Protein AF-A0A4Q1KPU3-F1 (afdb_monomer_lite)

Organism: NCBI:txid2506424

Foldseek 3Di:
DDDDDDDDDDDDDPPDPPPPPDDQWQWDWADDPWKIKTFTWHPDDDQQDAPAWFWFDDDRDIDIDSHDDDHTGTAAKMWIATPVRHTAKIAGDHRRHTDDDIDGDDDD

Structure (mmCIF, N/CA/C/O backbone):
data_AF-A0A4Q1KPU3-F1
#
_entry.id   AF-A0A4Q1KPU3-F1
#
loop_
_atom_site.group_PDB
_atom_site.id
_atom_site.type_symbol
_atom_site.label_atom_id
_atom_site.label_alt_id
_atom_site.label_comp_id
_atom_site.label_asym_id
_atom_site.label_entity_id
_atom_site.label_seq_id
_atom_site.pdbx_PDB_ins_code
_atom_site.Cartn_x
_atom_site.Cartn_y
_atom_site.Cartn_z
_atom_site.occupancy
_atom_site.B_iso_or_equiv
_atom_site.auth_seq_id
_atom_site.auth_comp_id
_atom_site.auth_asym_id
_atom_site.auth_atom_id
_atom_site.pdbx_PDB_model_num
ATOM 1 N N . MET A 1 1 ? 44.819 45.722 32.623 1.00 45.12 1 MET A N 1
ATOM 2 C CA . MET A 1 1 ? 45.154 44.994 31.381 1.00 45.12 1 MET A CA 1
ATOM 3 C C . MET A 1 1 ? 43.937 44.146 31.033 1.00 45.12 1 MET A C 1
ATOM 5 O O . MET A 1 1 ? 43.708 43.121 31.654 1.00 45.12 1 MET A O 1
ATOM 9 N N . SER A 1 2 ? 43.049 44.711 30.214 1.00 37.34 2 SER A N 1
ATOM 10 C CA . SER A 1 2 ? 41.696 44.205 29.950 1.00 37.34 2 SER A CA 1
ATOM 11 C C . SER A 1 2 ? 41.744 43.233 28.774 1.00 37.34 2 SER A C 1
ATOM 13 O O . SER A 1 2 ? 42.144 43.632 27.682 1.00 37.34 2 SER A O 1
ATOM 15 N N . THR A 1 3 ? 41.394 41.967 28.992 1.00 47.69 3 THR A N 1
ATOM 16 C CA . THR A 1 3 ? 41.258 40.972 27.924 1.00 47.69 3 THR A CA 1
ATOM 17 C C . THR A 1 3 ? 39.836 41.030 27.373 1.00 47.69 3 THR A C 1
ATOM 19 O O . THR A 1 3 ? 38.850 40.932 28.106 1.00 47.69 3 THR A O 1
ATOM 22 N N . SER A 1 4 ? 39.728 41.269 26.066 1.00 46.75 4 SER A N 1
ATOM 23 C CA . SER A 1 4 ? 38.461 41.389 25.356 1.00 46.75 4 SER A CA 1
ATOM 24 C C . SER A 1 4 ? 37.697 40.065 25.389 1.00 46.75 4 SER A C 1
ATOM 26 O O . SER A 1 4 ? 38.218 38.994 25.083 1.00 46.75 4 SER A O 1
ATOM 28 N N . LYS A 1 5 ? 36.427 40.152 25.788 1.00 52.25 5 LYS A N 1
ATOM 29 C CA . LYS A 1 5 ? 35.477 39.045 25.750 1.00 52.25 5 LYS A CA 1
ATOM 30 C C . LYS A 1 5 ? 35.079 38.792 24.295 1.00 52.25 5 LYS A C 1
ATOM 32 O O . LYS A 1 5 ? 34.632 39.704 23.605 1.00 52.25 5 LYS A O 1
ATOM 37 N N . PHE A 1 6 ? 35.263 37.548 23.860 1.00 53.16 6 PHE A N 1
ATOM 38 C CA . PHE A 1 6 ? 34.777 36.997 22.597 1.00 53.16 6 PHE A CA 1
ATOM 39 C C . PHE A 1 6 ? 33.281 37.281 22.421 1.00 53.16 6 PHE A C 1
ATOM 41 O O . PHE A 1 6 ? 32.497 37.052 23.343 1.00 53.16 6 PHE A O 1
ATOM 48 N N . SER A 1 7 ? 32.887 37.753 21.237 1.00 41.38 7 SER A N 1
ATOM 49 C CA . SER A 1 7 ? 31.492 38.045 20.921 1.00 41.38 7 SER A CA 1
ATOM 50 C C . SER A 1 7 ? 31.166 37.749 19.453 1.00 41.38 7 SER A C 1
ATOM 52 O O . SER A 1 7 ? 31.646 38.428 18.553 1.00 41.38 7 SER A O 1
ATOM 54 N N . PHE A 1 8 ? 30.257 36.779 19.307 1.00 45.69 8 PHE A N 1
ATOM 55 C CA . PHE A 1 8 ? 29.095 36.751 18.413 1.00 45.69 8 PHE A CA 1
ATOM 56 C C . PHE A 1 8 ? 29.141 36.124 16.993 1.00 45.69 8 PHE A C 1
ATOM 58 O O . PHE A 1 8 ? 29.850 36.561 16.099 1.00 45.69 8 PHE A O 1
ATOM 65 N N . LEU A 1 9 ? 28.184 35.188 16.824 1.00 43.12 9 LEU A N 1
ATOM 66 C CA . LEU A 1 9 ? 27.374 34.839 15.640 1.00 43.12 9 LEU A CA 1
ATOM 67 C C . LEU A 1 9 ? 28.041 34.145 14.434 1.00 43.12 9 LEU A C 1
ATOM 69 O O . LEU A 1 9 ? 28.516 34.794 13.515 1.00 43.12 9 LEU A O 1
ATOM 73 N N . GLN A 1 10 ? 27.789 32.835 14.306 1.00 47.44 10 GLN A N 1
ATOM 74 C CA . GLN A 1 10 ? 26.803 32.404 13.308 1.00 47.44 10 GLN A CA 1
ATOM 75 C C . GLN A 1 10 ? 25.984 31.216 13.831 1.00 47.44 10 GLN A C 1
ATOM 77 O O . GLN A 1 10 ? 26.478 30.120 14.081 1.00 47.44 10 GLN A O 1
ATOM 82 N N . PHE A 1 11 ? 24.707 31.511 14.054 1.00 53.31 11 PHE A N 1
ATOM 83 C CA . PHE A 1 11 ? 23.623 30.582 14.320 1.00 53.31 11 PHE A CA 1
ATOM 84 C C . PHE A 1 11 ? 23.397 29.663 13.110 1.00 53.31 11 PHE A C 1
ATOM 86 O O . PHE A 1 11 ? 23.411 30.130 11.974 1.00 53.31 11 PHE A O 1
ATOM 93 N N . GLY A 1 12 ? 23.029 28.409 13.377 1.00 50.53 12 GLY A N 1
ATOM 94 C CA . GLY A 1 12 ? 22.057 27.706 12.540 1.00 50.53 12 GLY A CA 1
ATOM 95 C C . GLY A 1 12 ? 22.596 26.627 11.606 1.00 50.53 12 GLY A C 1
ATOM 96 O O . GLY A 1 12 ? 22.680 26.831 10.404 1.00 50.53 12 GLY A O 1
ATOM 97 N N . LEU A 1 13 ? 22.771 25.416 12.138 1.00 47.56 13 LEU A N 1
ATOM 98 C CA . LEU A 1 13 ? 22.236 24.230 11.460 1.00 47.56 13 LEU A CA 1
ATOM 99 C C . LEU A 1 13 ? 21.793 23.173 12.481 1.00 47.56 13 LEU A C 1
ATOM 101 O O . LEU A 1 13 ? 22.168 22.009 12.419 1.00 47.56 13 LEU A O 1
ATOM 105 N N . PHE A 1 14 ? 20.964 23.584 13.443 1.00 47.91 14 PHE A N 1
ATOM 106 C CA . PHE A 1 14 ? 20.115 22.646 14.177 1.00 47.91 14 PHE A CA 1
ATOM 107 C C . PHE A 1 14 ? 18.870 22.401 13.314 1.00 47.91 14 PHE A C 1
ATOM 109 O O . PHE A 1 14 ? 17.779 22.890 13.604 1.00 47.91 14 PHE A O 1
ATOM 116 N N . ILE A 1 15 ? 19.042 21.704 12.186 1.00 50.03 15 ILE A N 1
ATOM 117 C CA . ILE A 1 15 ? 17.890 21.146 11.476 1.00 50.03 15 ILE A CA 1
ATOM 118 C C . ILE A 1 15 ? 17.444 19.953 12.310 1.00 50.03 15 ILE A C 1
ATOM 120 O O . ILE A 1 15 ? 17.988 18.853 12.238 1.00 50.03 15 ILE A O 1
ATOM 124 N N . PHE A 1 16 ? 16.469 20.241 13.165 1.00 48.84 16 PHE A N 1
ATOM 125 C CA . PHE A 1 16 ? 15.522 19.289 13.708 1.00 48.84 16 PHE A CA 1
ATOM 126 C C . PHE A 1 16 ? 15.199 18.204 12.680 1.00 48.84 16 PHE A C 1
ATOM 128 O O . PHE A 1 16 ? 14.452 18.447 11.740 1.00 48.84 16 PHE A O 1
ATOM 135 N N . LEU A 1 17 ? 15.679 16.989 12.919 1.00 47.56 17 LEU A N 1
ATOM 136 C CA . LEU A 1 17 ? 14.944 15.783 12.548 1.00 47.56 17 LEU A CA 1
ATOM 137 C C . LEU A 1 17 ? 14.896 14.814 13.740 1.00 47.56 17 LEU A C 1
ATOM 139 O O . LEU A 1 17 ? 14.950 13.602 13.586 1.00 47.56 17 LEU A O 1
ATOM 143 N N . PHE A 1 18 ? 14.677 15.347 14.949 1.00 46.38 18 PHE A N 1
ATOM 144 C CA . PHE A 1 18 ? 13.995 14.611 16.025 1.00 46.38 18 PHE A CA 1
ATOM 145 C C . PHE A 1 18 ? 12.488 14.519 15.717 1.00 46.38 18 PHE A C 1
ATOM 147 O O . PHE A 1 18 ? 11.637 14.921 16.502 1.00 46.38 18 PHE A O 1
ATOM 154 N N . GLY A 1 19 ? 12.158 14.032 14.523 1.00 46.72 19 GLY A N 1
ATOM 155 C CA . GLY A 1 19 ? 10.799 13.927 14.008 1.00 46.72 19 GLY A CA 1
ATOM 156 C C . GLY A 1 19 ? 10.507 12.515 13.530 1.00 46.72 19 GLY A C 1
ATOM 157 O O . GLY A 1 19 ? 10.079 12.338 12.400 1.00 46.72 19 GLY A O 1
ATOM 158 N N . SER A 1 20 ? 10.797 11.489 14.331 1.00 47.53 20 SER A N 1
ATOM 159 C CA . SER A 1 20 ? 10.327 10.123 14.043 1.00 47.53 20 SER A CA 1
ATOM 160 C C . SER A 1 20 ? 10.123 9.284 15.306 1.00 47.53 20 SER A C 1
ATOM 162 O O . SER A 1 20 ? 10.294 8.073 15.292 1.00 47.53 20 SER A O 1
ATOM 164 N N . PHE A 1 21 ? 9.674 9.895 16.406 1.00 51.50 21 PHE A N 1
ATOM 165 C CA . PHE A 1 21 ? 8.984 9.144 17.464 1.00 51.50 21 PHE A CA 1
ATOM 166 C C . PHE A 1 21 ? 7.495 9.008 17.118 1.00 51.50 21 PHE A C 1
ATOM 168 O O . PHE A 1 21 ? 6.629 9.475 17.845 1.00 51.50 21 PHE A O 1
ATOM 175 N N . ALA A 1 22 ? 7.202 8.418 15.957 1.00 54.44 22 ALA A N 1
ATOM 176 C CA . ALA A 1 22 ? 5.877 7.913 15.598 1.00 54.44 22 ALA A CA 1
ATOM 177 C C . ALA A 1 22 ? 5.966 7.108 14.295 1.00 54.44 22 ALA A C 1
ATOM 179 O O . ALA A 1 22 ? 5.422 7.513 13.273 1.00 54.44 22 ALA A O 1
ATOM 180 N N . ILE A 1 23 ? 6.622 5.950 14.310 1.00 55.28 23 ILE A N 1
ATOM 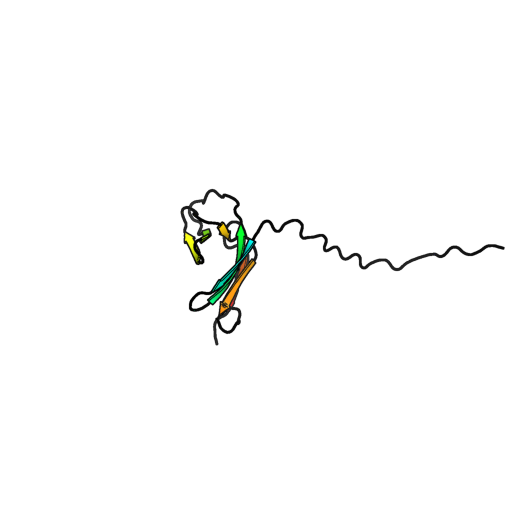181 C CA . ILE A 1 23 ? 6.273 4.929 13.318 1.00 55.28 23 ILE A CA 1
ATOM 182 C C . ILE A 1 23 ? 5.705 3.728 14.077 1.00 55.28 23 ILE A C 1
ATOM 184 O O . ILE A 1 23 ? 6.408 2.742 14.275 1.00 55.28 23 ILE A O 1
ATOM 188 N N . PRO A 1 24 ? 4.436 3.785 14.536 1.00 66.00 24 PRO A N 1
ATOM 189 C CA . PRO A 1 24 ? 3.739 2.571 14.959 1.00 66.00 24 PRO A CA 1
ATOM 190 C C . PRO A 1 24 ? 3.531 1.599 13.786 1.00 66.00 24 PRO A C 1
ATOM 192 O O . PRO A 1 24 ? 3.133 0.458 14.004 1.00 66.00 24 PRO A O 1
ATOM 195 N N . ASN A 1 25 ? 3.774 2.049 12.551 1.00 76.81 25 ASN A N 1
ATOM 196 C CA . ASN A 1 25 ? 3.457 1.294 11.357 1.00 76.81 25 ASN A CA 1
ATOM 197 C C . ASN A 1 25 ? 4.630 0.405 10.919 1.00 76.81 25 ASN A C 1
ATOM 199 O O . ASN A 1 25 ? 5.762 0.856 10.746 1.00 76.81 25 ASN A O 1
ATOM 203 N N . LEU A 1 26 ? 4.364 -0.880 10.716 1.00 88.38 26 LEU A N 1
ATOM 204 C CA . LEU A 1 26 ? 5.380 -1.865 10.356 1.00 88.38 26 LEU A CA 1
ATOM 205 C C . LEU A 1 26 ? 5.594 -1.856 8.841 1.00 88.38 26 LEU A C 1
ATOM 207 O O . LEU A 1 26 ? 4.666 -2.151 8.089 1.00 88.38 26 LEU A O 1
ATOM 211 N N . LYS A 1 27 ? 6.815 -1.547 8.382 1.00 94.88 27 LYS A N 1
ATOM 212 C CA . LYS A 1 27 ? 7.164 -1.666 6.959 1.00 94.88 27 LYS A CA 1
ATOM 213 C C . LYS A 1 27 ? 7.221 -3.142 6.561 1.00 94.88 27 LYS A C 1
ATOM 215 O O . LYS A 1 27 ? 7.901 -3.939 7.206 1.00 94.88 27 LYS A O 1
ATOM 220 N N . LYS A 1 28 ? 6.553 -3.497 5.468 1.00 96.44 28 LYS A N 1
ATOM 221 C CA . LYS A 1 28 ? 6.539 -4.832 4.871 1.00 96.44 28 LYS A CA 1
ATOM 222 C C . LYS A 1 28 ? 6.930 -4.760 3.401 1.00 96.44 28 LYS A C 1
ATOM 224 O O . LYS A 1 28 ? 6.742 -3.743 2.730 1.00 96.44 28 LYS A O 1
ATOM 229 N N . ARG A 1 29 ? 7.482 -5.869 2.910 1.00 97.81 29 ARG A N 1
ATOM 230 C CA . ARG A 1 29 ? 7.816 -6.073 1.504 1.00 97.81 29 ARG A CA 1
ATOM 231 C C . ARG A 1 29 ? 7.365 -7.465 1.088 1.00 97.81 29 ARG A C 1
ATOM 233 O O . ARG A 1 29 ? 7.736 -8.436 1.741 1.00 97.81 29 ARG A O 1
ATOM 240 N N . ILE A 1 30 ? 6.580 -7.548 0.020 1.00 98.00 30 ILE A N 1
ATOM 241 C CA . ILE A 1 30 ? 6.168 -8.820 -0.590 1.00 98.00 30 ILE A CA 1
ATOM 242 C C . ILE A 1 30 ? 6.407 -8.773 -2.093 1.00 98.00 30 ILE A C 1
ATOM 244 O O . ILE A 1 30 ? 6.650 -7.712 -2.673 1.00 98.00 30 ILE A O 1
ATOM 248 N N . THR A 1 31 ? 6.384 -9.931 -2.730 1.00 98.06 31 THR A N 1
ATOM 249 C CA . THR A 1 31 ? 6.529 -10.059 -4.177 1.00 98.06 31 THR A CA 1
ATOM 250 C C . THR A 1 31 ? 5.614 -11.176 -4.641 1.00 98.06 31 THR A C 1
ATOM 252 O O . THR A 1 31 ? 5.607 -12.247 -4.034 1.00 98.06 31 THR A O 1
ATOM 255 N N . ASP A 1 32 ? 4.818 -10.899 -5.666 1.00 96.12 32 ASP A N 1
ATOM 256 C CA . ASP A 1 32 ? 4.037 -11.907 -6.375 1.00 96.12 32 ASP A CA 1
ATOM 257 C C . ASP A 1 32 ? 4.674 -12.201 -7.745 1.00 96.12 32 ASP A C 1
ATOM 259 O O . ASP A 1 32 ? 5.864 -11.961 -7.954 1.00 96.12 32 ASP A O 1
ATOM 263 N N . LYS A 1 33 ? 3.910 -12.785 -8.672 1.00 96.31 33 LYS A N 1
ATOM 264 C CA . LYS A 1 33 ? 4.413 -13.165 -9.999 1.00 96.31 33 LYS A CA 1
ATOM 265 C C . LYS A 1 33 ? 4.735 -11.970 -10.899 1.00 96.31 33 LYS A C 1
ATOM 267 O O . LYS A 1 33 ? 5.485 -12.141 -11.854 1.00 96.31 33 LYS A O 1
ATOM 272 N N . GLU A 1 34 ? 4.163 -10.803 -10.628 1.00 95.12 34 GLU A N 1
ATOM 273 C CA . GLU A 1 34 ? 4.201 -9.641 -11.522 1.00 95.12 34 GLU A CA 1
ATOM 274 C C . GLU A 1 34 ? 4.816 -8.407 -10.855 1.00 95.12 34 GLU A C 1
ATOM 276 O O . GLU A 1 34 ? 5.429 -7.571 -11.529 1.00 95.12 34 GLU A O 1
ATOM 281 N N . TYR A 1 35 ? 4.687 -8.288 -9.532 1.00 97.75 35 TYR A N 1
ATOM 282 C CA . TYR A 1 35 ? 5.000 -7.066 -8.812 1.00 97.75 35 TYR A CA 1
ATOM 283 C C . TYR A 1 35 ? 5.691 -7.302 -7.475 1.00 97.75 35 TYR A C 1
ATOM 285 O O . TYR A 1 35 ? 5.445 -8.265 -6.746 1.00 97.75 35 TYR A O 1
ATOM 293 N N . ARG A 1 36 ? 6.518 -6.324 -7.110 1.00 98.25 36 ARG A N 1
ATOM 294 C CA . ARG A 1 36 ? 7.057 -6.148 -5.764 1.00 98.25 36 ARG A CA 1
ATOM 295 C C . ARG A 1 36 ? 6.339 -4.990 -5.084 1.00 98.25 36 ARG A C 1
ATOM 297 O O . ARG A 1 36 ? 6.139 -3.941 -5.687 1.00 98.25 36 ARG A O 1
ATOM 304 N N . TYR A 1 37 ? 6.007 -5.164 -3.814 1.00 98.50 37 TYR A N 1
ATOM 305 C CA . TYR A 1 37 ? 5.268 -4.187 -3.023 1.00 98.50 37 TYR A CA 1
ATOM 306 C C . TYR A 1 37 ? 6.092 -3.776 -1.815 1.00 98.50 37 TYR A C 1
ATOM 308 O O . TYR A 1 37 ? 6.667 -4.634 -1.142 1.00 98.50 37 TYR A O 1
ATOM 316 N N . GLU A 1 38 ? 6.108 -2.486 -1.513 1.00 98.25 38 GLU A N 1
ATOM 317 C CA . GLU A 1 38 ? 6.595 -1.927 -0.255 1.00 98.25 38 GLU A CA 1
ATOM 318 C C . GLU A 1 38 ? 5.492 -1.087 0.369 1.00 98.25 38 GLU A C 1
ATOM 320 O O . GLU A 1 38 ? 4.926 -0.213 -0.282 1.00 98.25 38 GLU A O 1
ATOM 325 N N . PHE A 1 39 ? 5.155 -1.371 1.621 1.00 97.94 39 PHE A N 1
ATOM 326 C CA . PHE A 1 39 ? 4.047 -0.699 2.289 1.00 97.94 39 PHE A CA 1
ATOM 327 C C . PHE A 1 39 ? 4.184 -0.772 3.799 1.00 97.94 39 PHE A C 1
ATOM 329 O O . PHE A 1 39 ? 5.000 -1.525 4.329 1.00 97.94 39 PHE A O 1
ATOM 336 N N . TYR A 1 40 ? 3.364 0.001 4.493 1.00 96.62 40 TYR A N 1
ATOM 337 C CA . TYR A 1 40 ? 3.301 0.019 5.945 1.00 96.62 40 TYR A CA 1
ATOM 338 C C . TYR A 1 40 ? 1.963 -0.535 6.430 1.00 96.62 40 TYR A C 1
ATOM 340 O O . TYR A 1 40 ? 0.947 -0.392 5.746 1.00 96.62 40 TYR A O 1
ATOM 348 N N . THR A 1 41 ? 1.952 -1.168 7.601 1.00 95.56 41 THR A N 1
ATOM 349 C CA . THR A 1 41 ? 0.729 -1.680 8.231 1.00 95.56 41 THR A CA 1
ATOM 350 C C . THR A 1 41 ? 0.559 -1.200 9.661 1.00 95.56 41 THR A C 1
ATOM 352 O O . THR A 1 41 ? 1.532 -0.875 10.335 1.00 95.56 41 THR A O 1
ATOM 355 N N . THR A 1 42 ? -0.676 -1.208 10.153 1.00 92.62 42 THR A N 1
ATOM 356 C CA . THR A 1 42 ? -1.017 -0.914 11.545 1.00 92.62 42 THR A CA 1
ATOM 357 C C . THR A 1 42 ? -1.927 -1.998 12.120 1.00 92.62 42 THR A C 1
ATOM 359 O O . THR A 1 42 ? -2.790 -2.542 11.428 1.00 92.62 42 THR A O 1
ATOM 362 N N . GLN A 1 43 ? -1.753 -2.298 13.408 1.00 86.44 43 GLN A N 1
ATOM 363 C CA . GLN A 1 43 ? -2.632 -3.204 14.164 1.00 86.44 43 GLN A CA 1
ATOM 364 C C . GLN A 1 43 ? -3.848 -2.478 14.758 1.00 86.44 43 GLN A C 1
ATOM 366 O O . GLN A 1 43 ? -4.637 -3.073 15.484 1.00 86.44 43 GLN A O 1
ATOM 371 N N . LYS A 1 44 ? -3.997 -1.174 14.494 1.00 77.19 44 LYS A N 1
ATOM 372 C CA . LYS A 1 44 ? -5.096 -0.391 15.049 1.00 77.19 44 LYS A CA 1
ATOM 373 C C . LYS A 1 44 ? -6.434 -0.907 14.532 1.00 77.19 44 LYS A C 1
ATOM 375 O O . LYS A 1 44 ? -6.691 -0.871 13.332 1.00 77.19 44 LYS A O 1
ATOM 380 N N . GLU A 1 45 ? -7.301 -1.306 15.453 1.00 70.81 45 GLU A N 1
ATOM 381 C CA . GLU A 1 45 ? -8.661 -1.702 15.118 1.00 70.81 45 GLU A CA 1
AT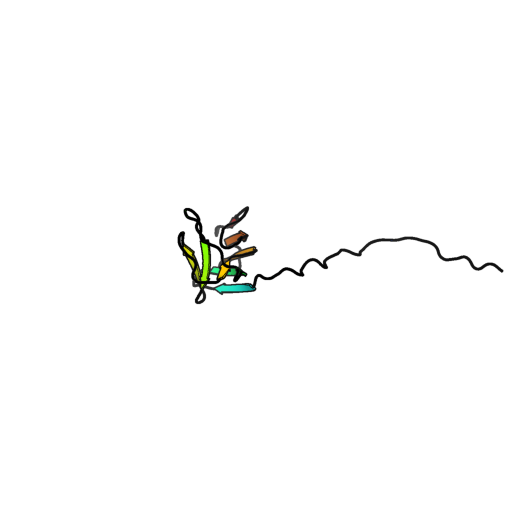OM 382 C C . GLU A 1 45 ? -9.464 -0.515 14.579 1.00 70.81 45 GLU A C 1
ATOM 384 O O . GLU A 1 45 ? -9.377 0.622 15.063 1.00 70.81 45 GLU A O 1
ATOM 389 N N . VAL A 1 46 ? -10.254 -0.787 13.545 1.00 73.81 46 VAL A N 1
ATOM 390 C CA . VAL A 1 46 ? -11.177 0.172 12.946 1.00 73.81 46 VAL A CA 1
ATOM 391 C C . VAL A 1 46 ? -12.475 -0.563 12.675 1.00 73.81 46 VAL A C 1
ATOM 393 O O . VAL A 1 46 ? -12.473 -1.617 12.045 1.00 73.81 46 VAL A O 1
ATOM 396 N N . SER A 1 47 ? -13.594 0.014 13.107 1.00 71.88 47 SER A N 1
ATOM 397 C CA . SER A 1 47 ? -14.905 -0.429 12.647 1.00 71.88 47 SER A CA 1
ATOM 398 C C . SER A 1 47 ? -15.014 -0.106 11.155 1.00 71.88 47 SER A C 1
ATOM 400 O O . SER A 1 47 ? -15.111 1.074 10.790 1.00 71.88 47 SER A O 1
ATOM 402 N N . ALA A 1 48 ? -14.941 -1.128 10.299 1.00 73.81 48 ALA A N 1
ATOM 403 C CA . ALA A 1 48 ? -15.155 -0.959 8.867 1.00 73.81 48 ALA A CA 1
ATOM 404 C C . ALA A 1 48 ? -16.524 -0.299 8.654 1.00 73.81 48 ALA A C 1
ATOM 406 O O . ALA A 1 48 ? -17.547 -0.799 9.125 1.00 73.81 48 ALA A O 1
ATOM 407 N N . LYS A 1 49 ? -16.525 0.879 8.027 1.00 77.75 49 LYS A N 1
ATOM 408 C CA . LYS A 1 49 ? -17.759 1.582 7.670 1.00 77.75 49 LYS A CA 1
ATOM 409 C C . LYS A 1 49 ? -18.247 1.048 6.330 1.00 77.75 49 LYS A C 1
ATOM 411 O O . LYS A 1 49 ? -17.422 0.740 5.476 1.00 77.75 49 LYS A O 1
ATOM 416 N N . GLN A 1 50 ? -19.565 0.996 6.156 1.00 72.12 50 GLN A N 1
ATOM 417 C CA . GLN A 1 50 ? -20.180 0.661 4.873 1.00 72.12 50 GLN A CA 1
ATOM 418 C C . GLN A 1 50 ? -19.710 1.649 3.782 1.00 72.12 50 GLN A C 1
ATOM 420 O O . GLN A 1 50 ? -19.331 2.785 4.091 1.00 72.12 50 GLN A O 1
ATOM 425 N N . ASP A 1 51 ? -19.686 1.182 2.532 1.00 83.25 51 ASP A N 1
ATOM 426 C CA . ASP A 1 51 ? -19.316 1.933 1.320 1.00 83.25 51 ASP A CA 1
ATOM 427 C C . ASP A 1 51 ? -17.849 2.394 1.237 1.00 83.25 51 ASP A C 1
ATOM 429 O O . ASP A 1 51 ? -17.527 3.424 0.637 1.00 83.25 51 ASP A O 1
ATOM 433 N N . ARG A 1 52 ? -16.920 1.655 1.853 1.00 89.25 52 ARG A N 1
ATOM 434 C CA . ARG A 1 52 ? -15.481 1.943 1.755 1.00 89.25 52 ARG A CA 1
ATOM 435 C C . ARG A 1 52 ? -14.682 0.678 1.505 1.00 89.25 52 ARG A C 1
ATOM 437 O O . ARG A 1 52 ? -14.783 -0.264 2.275 1.00 89.25 52 ARG A O 1
ATOM 444 N N . LEU A 1 53 ? -13.821 0.696 0.489 1.00 93.62 53 LEU A N 1
ATOM 445 C CA . LEU A 1 53 ? -12.907 -0.407 0.204 1.00 93.62 53 LEU A CA 1
ATOM 446 C C . LEU A 1 53 ? -11.656 -0.307 1.086 1.00 93.62 53 LEU A C 1
ATOM 448 O O . LEU A 1 53 ? -10.803 0.561 0.876 1.00 93.62 53 LEU A O 1
ATOM 452 N N . TYR A 1 54 ? -11.554 -1.199 2.066 1.00 94.56 54 TYR A N 1
ATOM 453 C CA . TYR A 1 54 ? -10.399 -1.315 2.951 1.00 94.56 54 TYR A CA 1
ATOM 454 C C . TYR A 1 54 ? -9.353 -2.255 2.362 1.00 94.56 54 TYR A C 1
ATOM 456 O O . TYR A 1 54 ? -9.695 -3.231 1.705 1.00 94.56 54 TYR A O 1
ATOM 464 N N . TYR A 1 55 ? -8.083 -1.977 2.649 1.00 96.19 55 TYR A N 1
ATOM 465 C CA . TYR A 1 55 ? -6.925 -2.773 2.266 1.00 96.19 55 TYR A CA 1
ATOM 466 C C . TYR A 1 55 ? -6.177 -3.225 3.520 1.00 96.19 55 TYR A C 1
ATOM 468 O O . TYR A 1 55 ? -5.853 -2.412 4.395 1.00 96.19 55 TYR A O 1
ATOM 476 N N . TRP A 1 56 ? -5.883 -4.519 3.611 1.00 96.06 56 TRP A N 1
ATOM 477 C CA . TRP A 1 56 ? -5.153 -5.101 4.740 1.00 96.06 56 TRP A CA 1
ATOM 478 C C . TRP A 1 56 ? -4.237 -6.239 4.304 1.00 96.06 56 TRP A C 1
ATOM 480 O O . TRP A 1 56 ? -4.381 -6.825 3.234 1.00 96.06 56 TRP A O 1
ATOM 490 N N . PHE A 1 57 ? -3.285 -6.570 5.162 1.00 96.50 57 PHE A N 1
ATOM 491 C CA . PHE A 1 57 ? -2.281 -7.591 4.944 1.00 96.50 57 PHE A CA 1
ATOM 492 C C . PHE A 1 57 ? -2.544 -8.814 5.822 1.00 96.50 57 PHE A C 1
ATOM 494 O O . PHE A 1 57 ? -2.696 -8.697 7.043 1.00 96.50 57 PHE A O 1
ATOM 501 N N . LYS A 1 58 ? -2.568 -10.000 5.206 1.00 95.62 58 LYS A N 1
ATOM 502 C CA . LYS A 1 58 ? -2.649 -11.285 5.914 1.00 95.62 58 LYS A CA 1
ATOM 503 C C . LYS A 1 58 ? -2.121 -12.417 5.042 1.00 95.62 58 LYS A C 1
ATOM 505 O O . LYS A 1 58 ? -2.404 -12.470 3.849 1.00 95.62 58 LYS A O 1
ATOM 510 N N . GLY A 1 59 ? -1.383 -13.346 5.651 1.00 95.62 59 GLY A N 1
ATOM 511 C CA . GLY A 1 59 ? -0.933 -14.565 4.970 1.00 95.62 59 GLY A CA 1
ATOM 512 C C . GLY A 1 59 ? 0.008 -14.306 3.790 1.00 95.62 59 GLY A C 1
ATOM 513 O O . GLY A 1 59 ? -0.024 -15.051 2.821 1.00 95.62 59 GLY A O 1
ATOM 514 N N . GLY A 1 60 ? 0.808 -13.235 3.840 1.00 95.69 60 GLY A N 1
ATOM 515 C CA . GLY A 1 60 ? 1.758 -12.908 2.771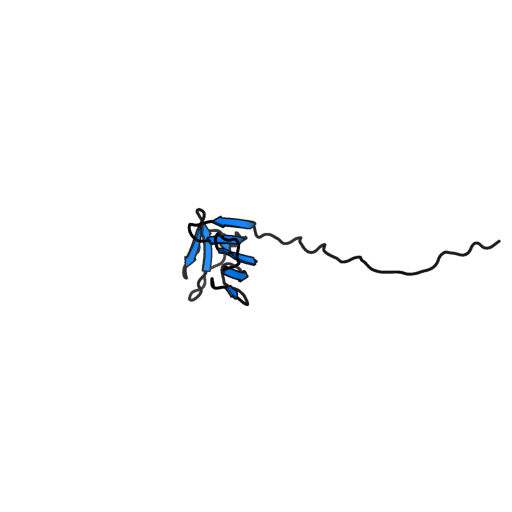 1.00 95.69 60 GLY A CA 1
ATOM 516 C C . GLY A 1 60 ? 1.163 -12.155 1.580 1.00 95.69 60 GLY A C 1
ATOM 517 O O . GLY A 1 60 ? 1.896 -11.878 0.638 1.00 95.69 60 GLY A O 1
ATOM 518 N N . ALA A 1 61 ? -0.117 -11.776 1.627 1.00 96.69 61 ALA A N 1
ATOM 519 C CA . ALA A 1 61 ? -0.793 -11.054 0.552 1.00 96.69 61 ALA A CA 1
ATOM 520 C C . ALA A 1 61 ? -1.550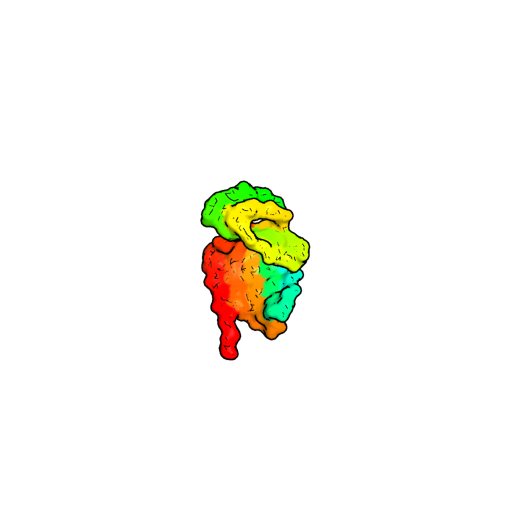 -9.819 1.063 1.00 96.69 61 ALA A C 1
ATOM 522 O O . ALA A 1 61 ? -1.947 -9.744 2.232 1.00 96.69 61 ALA A O 1
ATOM 523 N N . ILE A 1 62 ? -1.741 -8.853 0.162 1.00 97.38 62 ILE A N 1
ATOM 524 C CA . ILE A 1 62 ? -2.641 -7.714 0.357 1.00 97.38 62 ILE A CA 1
ATOM 525 C C . ILE A 1 62 ? -4.034 -8.138 -0.110 1.00 97.38 62 ILE A C 1
ATOM 527 O O . ILE A 1 62 ? -4.191 -8.674 -1.204 1.00 97.38 62 ILE A O 1
ATOM 531 N N . HIS A 1 63 ? -5.033 -7.876 0.720 1.00 96.62 63 HIS A N 1
ATOM 532 C CA . HIS A 1 63 ? -6.444 -8.164 0.479 1.00 96.62 63 HIS A CA 1
ATOM 533 C C . HIS A 1 63 ? -7.243 -6.866 0.499 1.00 96.62 63 HIS A C 1
ATOM 535 O O . HIS A 1 63 ? -6.801 -5.876 1.090 1.00 96.62 63 HIS A O 1
ATOM 541 N N . SER A 1 64 ? -8.436 -6.891 -0.092 1.00 95.19 64 SER A N 1
ATOM 542 C CA . SER A 1 64 ? -9.397 -5.800 0.013 1.00 95.19 64 SER A CA 1
ATOM 543 C C . SER A 1 64 ? -10.838 -6.293 0.151 1.00 95.19 64 SER A C 1
ATOM 545 O O . SER A 1 64 ? -11.192 -7.377 -0.306 1.00 95.19 64 SER A O 1
ATOM 547 N N . SER A 1 65 ? -11.665 -5.518 0.851 1.00 93.00 65 SER A N 1
ATOM 548 C CA . SER A 1 65 ? -13.114 -5.722 0.982 1.00 93.00 65 SER A CA 1
ATOM 549 C C . SER A 1 65 ? -13.774 -4.468 1.525 1.00 93.00 65 SER A C 1
ATOM 551 O O . SER A 1 65 ? -13.131 -3.596 2.114 1.00 93.00 65 SER A O 1
ATOM 553 N N . GLU A 1 66 ? -15.080 -4.413 1.326 1.00 89.81 66 GLU A N 1
ATOM 554 C CA . GLU A 1 66 ? -15.944 -3.373 1.867 1.00 89.81 66 GLU A CA 1
ATOM 555 C C . GLU A 1 66 ? -16.415 -3.688 3.291 1.00 89.81 66 GLU A C 1
ATOM 557 O O . GLU A 1 66 ? -16.731 -2.782 4.062 1.00 89.81 66 GLU A O 1
ATOM 562 N N . TYR A 1 67 ? -16.425 -4.972 3.664 1.00 81.81 67 TYR A N 1
ATOM 563 C CA . TYR A 1 67 ? -16.974 -5.448 4.927 1.00 81.81 67 TYR A CA 1
ATOM 564 C C . TYR A 1 67 ? -15.959 -6.282 5.695 1.00 81.81 67 TYR A C 1
ATOM 566 O O . TYR A 1 67 ? -15.634 -7.410 5.329 1.00 81.81 67 TYR A O 1
ATOM 574 N N . GLY A 1 68 ? -15.543 -5.747 6.839 1.00 82.69 68 GLY A N 1
ATOM 575 C CA . GLY A 1 68 ? -14.673 -6.454 7.763 1.00 82.69 68 GLY A CA 1
ATOM 576 C C . GLY A 1 68 ? -13.216 -6.507 7.310 1.00 82.69 68 GLY A C 1
ATOM 577 O O . GLY A 1 68 ? -12.856 -6.334 6.151 1.00 82.69 68 GLY A O 1
ATOM 578 N N . VAL A 1 69 ? -12.343 -6.708 8.287 1.00 88.81 69 VAL A N 1
ATOM 579 C CA . VAL A 1 69 ? -10.894 -6.754 8.107 1.00 88.81 69 VAL A CA 1
ATOM 580 C C . VAL A 1 69 ? -10.392 -7.867 9.009 1.00 88.81 69 VAL A C 1
ATOM 582 O O . VAL A 1 69 ? -10.788 -7.943 10.169 1.00 88.81 69 VAL A O 1
ATOM 585 N N . SER A 1 70 ? -9.553 -8.756 8.482 1.00 88.94 70 SER A N 1
ATOM 586 C CA . SER A 1 70 ? -9.091 -9.939 9.227 1.00 88.94 70 SER A CA 1
ATOM 587 C C . SER A 1 70 ? -7.585 -9.955 9.494 1.00 88.94 70 SER A C 1
ATOM 589 O O . SER A 1 70 ? -7.072 -10.951 10.017 1.00 88.94 70 SER A O 1
ATOM 591 N N . GLY A 1 71 ? -6.884 -8.888 9.106 1.00 92.06 71 GLY A N 1
ATOM 592 C CA . GLY A 1 71 ? -5.437 -8.733 9.224 1.00 92.06 71 GLY A CA 1
ATOM 593 C C . GLY A 1 71 ? -5.029 -7.293 9.527 1.00 92.06 71 GLY A C 1
ATOM 594 O O . GLY A 1 71 ? -5.839 -6.485 9.971 1.00 92.06 71 GLY A O 1
ATOM 595 N N . GLU A 1 72 ? -3.761 -6.978 9.285 1.00 94.44 72 GLU A N 1
ATOM 596 C CA . GLU A 1 72 ? -3.199 -5.661 9.596 1.00 94.44 72 GLU A CA 1
ATOM 597 C C . GLU A 1 72 ? -3.574 -4.651 8.507 1.00 94.44 72 GLU A C 1
ATOM 599 O O . GLU A 1 72 ? -3.301 -4.882 7.330 1.00 94.44 72 GLU A O 1
ATOM 604 N N . LEU A 1 73 ? -4.174 -3.520 8.868 1.00 95.00 73 LEU A N 1
ATOM 605 C CA . LEU A 1 73 ? -4.568 -2.494 7.899 1.00 95.00 73 LEU A CA 1
ATOM 606 C C . LEU A 1 73 ? -3.341 -1.863 7.247 1.00 95.00 73 LEU A C 1
ATOM 608 O O . LEU A 1 73 ? -2.369 -1.584 7.943 1.00 95.00 73 LEU A O 1
ATOM 612 N N . LEU A 1 74 ? -3.400 -1.569 5.947 1.00 96.44 74 LEU A N 1
ATOM 613 C CA . LEU A 1 74 ? -2.366 -0.749 5.310 1.00 96.44 74 LEU A CA 1
ATOM 614 C C . LEU A 1 74 ? -2.439 0.685 5.862 1.00 96.44 74 LEU A C 1
ATOM 616 O O . LEU A 1 74 ? -3.514 1.276 5.916 1.00 96.44 74 LEU A O 1
ATOM 620 N N . ASP A 1 75 ? -1.318 1.253 6.297 1.00 95.75 75 ASP A N 1
ATOM 621 C CA .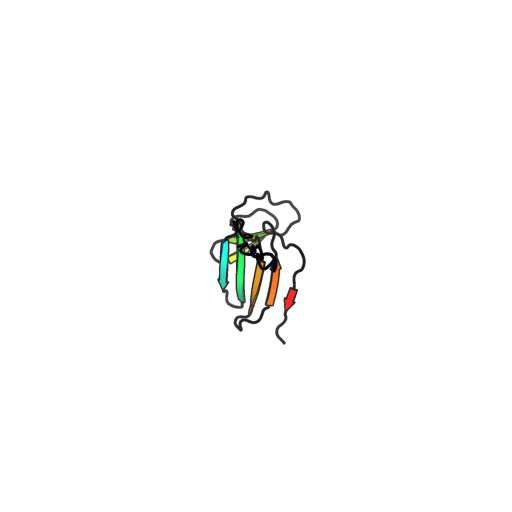 ASP A 1 75 ? -1.279 2.583 6.918 1.00 95.75 75 ASP A CA 1
ATOM 622 C C . ASP A 1 75 ? 0.103 3.221 6.760 1.00 95.75 75 ASP A C 1
ATOM 624 O O . ASP A 1 75 ? 1.065 2.811 7.407 1.00 95.75 75 ASP A O 1
ATOM 628 N N . GLY A 1 76 ? 0.208 4.230 5.899 1.00 95.31 76 GLY A N 1
ATOM 629 C CA . GLY A 1 76 ? 1.457 4.877 5.502 1.00 95.31 76 GLY A CA 1
ATOM 630 C C . GLY A 1 76 ? 1.707 4.796 3.997 1.00 95.31 76 GLY A C 1
ATOM 631 O O . GLY A 1 76 ? 0.790 4.567 3.209 1.00 95.31 76 GLY A O 1
ATOM 632 N N . GLU A 1 77 ? 2.954 5.021 3.588 1.00 97.62 77 GLU A N 1
ATOM 633 C CA . GLU A 1 77 ? 3.334 5.007 2.174 1.00 97.62 77 GLU A CA 1
ATOM 634 C C . GLU A 1 77 ? 3.124 3.630 1.532 1.00 97.62 77 GLU A C 1
ATOM 636 O O . GLU A 1 77 ? 3.273 2.585 2.172 1.00 97.62 77 GLU A O 1
ATOM 641 N N . PHE A 1 78 ? 2.788 3.638 0.248 1.00 98.38 78 PHE A N 1
ATOM 642 C CA . PHE A 1 78 ? 2.636 2.445 -0.566 1.00 98.38 78 PHE A CA 1
ATOM 643 C C . PHE A 1 78 ? 3.341 2.635 -1.898 1.00 98.38 78 PHE A C 1
ATOM 645 O O . PHE A 1 78 ? 3.122 3.635 -2.586 1.00 98.38 78 PHE A O 1
ATOM 652 N N . GLU A 1 79 ? 4.135 1.644 -2.278 1.00 98.56 79 GLU A N 1
ATOM 653 C CA . GLU A 1 79 ? 4.820 1.580 -3.559 1.00 98.56 79 GLU A CA 1
ATOM 654 C C . GLU A 1 79 ? 4.681 0.178 -4.155 1.00 98.56 79 GLU A C 1
ATOM 656 O O . GLU A 1 79 ? 4.932 -0.837 -3.500 1.00 98.56 79 GLU A O 1
ATOM 661 N N . LYS A 1 80 ? 4.298 0.133 -5.427 1.00 98.44 80 LYS A N 1
ATOM 662 C CA . LYS A 1 80 ? 4.224 -1.067 -6.256 1.00 98.44 80 LYS A CA 1
ATOM 663 C C . LYS A 1 80 ? 5.217 -0.910 -7.394 1.00 98.44 80 LYS A C 1
ATOM 665 O O . LYS A 1 80 ? 5.220 0.116 -8.073 1.00 98.44 80 LYS A O 1
ATOM 670 N N . PHE A 1 81 ? 6.020 -1.934 -7.628 1.00 98.12 81 PHE A N 1
ATOM 671 C CA . PHE A 1 81 ? 7.058 -1.964 -8.649 1.00 98.12 81 PHE A CA 1
ATOM 672 C C . PHE A 1 81 ? 6.834 -3.144 -9.582 1.00 98.12 81 PHE A C 1
ATOM 674 O O . PHE A 1 81 ? 6.511 -4.236 -9.114 1.00 98.12 81 PHE A O 1
ATOM 681 N N . TYR A 1 82 ? 7.080 -2.955 -10.875 1.00 97.19 82 TYR A N 1
ATOM 682 C CA . TYR A 1 82 ? 7.311 -4.074 -11.790 1.00 97.19 82 TYR A CA 1
ATOM 683 C C . TYR A 1 82 ? 8.545 -4.873 -11.333 1.00 97.19 82 TYR A C 1
ATOM 685 O O . TYR A 1 82 ? 9.425 -4.332 -10.654 1.00 97.19 82 TYR A O 1
ATOM 693 N N . LEU A 1 83 ? 8.671 -6.138 -11.749 1.00 96.50 83 LEU A N 1
ATOM 694 C CA . LEU A 1 83 ? 9.871 -6.945 -11.453 1.00 96.50 83 LEU A CA 1
ATOM 695 C C . LEU A 1 83 ? 11.174 -6.332 -12.005 1.00 96.50 83 LEU A C 1
ATOM 697 O O . LEU A 1 83 ? 12.255 -6.611 -11.493 1.00 96.50 83 LEU A O 1
ATOM 701 N N . SER A 1 84 ? 11.074 -5.437 -12.992 1.00 95.25 84 SER A N 1
ATOM 702 C CA . SER A 1 84 ? 12.175 -4.607 -13.504 1.00 95.25 84 SER A CA 1
ATOM 703 C C . SER A 1 84 ? 12.645 -3.508 -12.536 1.00 95.25 84 SER A C 1
ATOM 7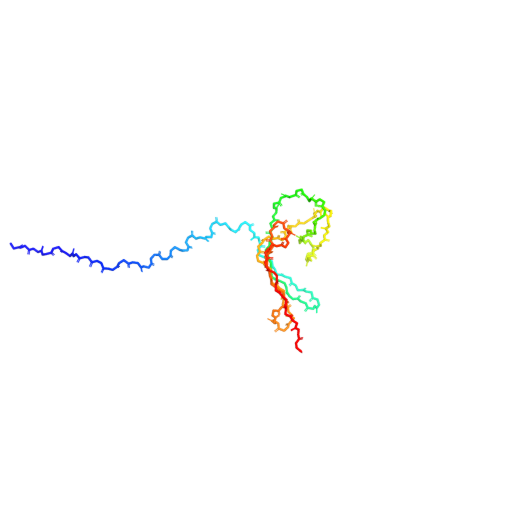05 O O . SER A 1 84 ? 13.549 -2.747 -12.871 1.00 95.25 84 SER A O 1
ATOM 707 N N . ASN A 1 85 ? 12.027 -3.391 -11.355 1.00 94.75 85 ASN A N 1
ATOM 708 C CA . ASN A 1 85 ? 12.197 -2.317 -10.370 1.00 94.75 85 ASN A CA 1
ATOM 709 C C . ASN A 1 85 ? 11.715 -0.926 -10.808 1.00 94.75 85 ASN A C 1
ATOM 711 O O . ASN A 1 85 ? 11.932 0.047 -10.085 1.00 94.75 85 ASN A O 1
ATOM 715 N N . GLN A 1 86 ? 11.018 -0.815 -11.937 1.00 96.56 86 GLN A N 1
ATOM 716 C CA . GLN A 1 86 ? 10.322 0.419 -12.298 1.00 96.56 86 GLN A CA 1
ATOM 717 C C . GLN A 1 86 ? 9.056 0.589 -11.454 1.00 96.56 86 GLN A C 1
ATOM 719 O O . GLN A 1 86 ? 8.369 -0.386 -11.143 1.00 96.56 86 GLN A O 1
ATOM 724 N N . LEU A 1 87 ? 8.746 1.831 -11.084 1.00 97.38 87 LEU A N 1
ATOM 725 C CA . LEU A 1 87 ? 7.546 2.149 -10.316 1.00 97.38 87 LEU A CA 1
ATOM 726 C C . LEU A 1 87 ? 6.300 1.891 -11.175 1.00 97.38 87 LEU A C 1
ATOM 728 O O . LEU A 1 87 ? 6.271 2.275 -12.339 1.00 97.38 87 LEU A O 1
ATOM 732 N N . ALA A 1 88 ? 5.294 1.241 -10.597 1.00 97.88 88 ALA A N 1
ATOM 733 C CA . ALA A 1 88 ? 4.012 0.926 -11.227 1.00 97.88 88 ALA A CA 1
ATOM 734 C C . ALA A 1 88 ? 2.858 1.693 -10.561 1.00 97.88 88 ALA A C 1
ATOM 736 O O . ALA A 1 88 ? 1.966 2.193 -11.242 1.00 97.88 88 ALA A O 1
ATOM 737 N N . GLU A 1 89 ? 2.884 1.831 -9.234 1.00 98.38 89 GLU A N 1
ATOM 738 C CA . GLU A 1 89 ? 1.892 2.594 -8.467 1.00 98.38 89 GLU A CA 1
ATOM 739 C C . GLU A 1 89 ? 2.531 3.166 -7.196 1.00 98.38 89 GLU A C 1
ATOM 741 O O . GLU A 1 89 ? 3.390 2.529 -6.585 1.00 98.38 89 GLU A O 1
ATOM 746 N N . LYS A 1 90 ? 2.113 4.366 -6.785 1.00 98.38 90 LYS A N 1
ATOM 747 C CA . LYS A 1 90 ? 2.519 4.986 -5.519 1.00 98.38 90 LYS A CA 1
ATOM 748 C C . LYS A 1 90 ? 1.383 5.808 -4.929 1.00 98.38 90 LYS A C 1
ATOM 750 O O . LYS A 1 90 ? 0.686 6.523 -5.652 1.00 98.38 90 LYS A O 1
ATOM 755 N N . GLY A 1 91 ? 1.247 5.745 -3.612 1.00 98.06 91 GLY A N 1
ATOM 756 C CA . GLY A 1 91 ? 0.258 6.507 -2.863 1.00 98.06 91 GLY A CA 1
ATOM 757 C C . GLY A 1 91 ? 0.463 6.382 -1.360 1.00 98.06 91 GLY A C 1
ATOM 758 O O . GLY A 1 91 ? 1.510 5.927 -0.894 1.00 98.06 91 GLY A O 1
ATOM 759 N N . VAL A 1 92 ? -0.548 6.795 -0.603 1.00 97.69 92 VAL A N 1
ATOM 760 C CA . VAL A 1 92 ? -0.579 6.685 0.857 1.00 97.69 92 VAL A CA 1
ATOM 761 C C . VAL A 1 92 ? -1.878 6.001 1.264 1.00 97.69 92 VAL A C 1
ATOM 763 O O . VAL A 1 92 ? -2.945 6.275 0.710 1.00 97.69 92 VAL A O 1
ATOM 766 N N . PHE A 1 93 ? -1.786 5.093 2.227 1.00 96.06 93 PHE A N 1
ATOM 767 C CA . PHE A 1 93 ? -2.934 4.554 2.936 1.00 96.06 93 PHE A CA 1
ATOM 768 C C . PHE A 1 93 ? -3.083 5.216 4.299 1.00 96.06 93 PHE A C 1
ATOM 770 O O . PHE A 1 93 ? -2.098 5.516 4.969 1.00 96.06 93 PHE A O 1
ATOM 777 N N . LYS A 1 94 ? -4.328 5.369 4.741 1.00 93.81 94 LYS A N 1
ATOM 778 C CA . LYS A 1 94 ? -4.672 5.772 6.098 1.00 93.81 94 LYS A CA 1
ATOM 779 C C . LYS A 1 94 ? -5.714 4.817 6.650 1.00 93.81 94 LYS A C 1
ATOM 781 O O . LYS A 1 94 ? -6.857 4.815 6.190 1.00 93.81 94 LYS A O 1
ATOM 786 N N . LYS A 1 95 ? -5.340 4.011 7.645 1.00 92.56 95 LYS A N 1
ATOM 787 C CA . LYS A 1 95 ? -6.234 3.021 8.278 1.00 92.56 95 LYS A CA 1
ATOM 788 C C . LYS A 1 95 ? -6.937 2.099 7.262 1.00 92.56 95 LYS A C 1
ATOM 790 O O . LYS A 1 95 ? -8.145 1.875 7.338 1.00 92.56 95 LYS A O 1
ATOM 795 N N . GLY A 1 96 ? -6.180 1.612 6.288 1.00 94.31 96 GLY A N 1
ATOM 796 C CA . GLY A 1 96 ? -6.617 0.729 5.209 1.00 94.31 96 GLY A CA 1
ATOM 797 C C . GLY A 1 96 ? -7.324 1.418 4.050 1.00 94.31 96 GLY A C 1
ATOM 798 O O . GLY A 1 96 ? -7.738 0.732 3.128 1.00 94.31 96 GLY A O 1
ATOM 799 N N . LEU A 1 97 ? -7.473 2.742 4.053 1.00 94.69 97 LEU A N 1
ATOM 800 C CA . LEU A 1 97 ? -8.121 3.479 2.966 1.00 94.69 97 LEU A CA 1
ATOM 801 C C . LEU A 1 97 ? -7.083 4.228 2.141 1.00 94.69 97 LEU A C 1
ATOM 803 O O . LEU A 1 97 ? -6.164 4.811 2.710 1.00 94.69 97 LEU A O 1
ATOM 807 N N . LYS A 1 98 ? -7.232 4.233 0.813 1.00 96.44 98 LYS A N 1
ATOM 808 C CA . LYS A 1 98 ? -6.439 5.106 -0.061 1.00 96.44 98 LYS A CA 1
ATOM 809 C C . LYS A 1 98 ? -6.671 6.564 0.362 1.00 96.44 98 LYS A C 1
ATOM 811 O O . LYS A 1 98 ? -7.817 7.003 0.420 1.00 96.44 98 LYS A O 1
ATOM 816 N N . ASP A 1 99 ? -5.600 7.288 0.674 1.00 95.94 99 ASP A N 1
ATOM 817 C CA . ASP A 1 99 ? -5.638 8.674 1.152 1.00 95.94 99 ASP A CA 1
ATOM 818 C C . ASP A 1 99 ? -4.795 9.569 0.237 1.00 95.94 99 ASP A C 1
ATOM 820 O O . ASP A 1 99 ? -3.666 9.233 -0.125 1.00 95.94 99 ASP A O 1
ATOM 824 N N . GLY A 1 100 ? -5.352 10.711 -0.160 1.00 95.06 100 GLY A N 1
ATOM 825 C CA . GLY A 1 100 ? -4.674 11.664 -1.035 1.00 95.06 100 GLY A CA 1
ATOM 826 C C . GLY A 1 100 ? -4.465 11.180 -2.476 1.00 95.06 100 GLY A C 1
ATOM 827 O O . GLY A 1 100 ? -5.286 10.464 -3.049 1.00 95.06 100 GLY A O 1
ATOM 828 N N . LEU A 1 101 ? -3.376 11.648 -3.091 1.00 96.25 101 LEU A N 1
ATOM 829 C CA . LEU A 1 101 ? -3.088 11.433 -4.509 1.00 96.25 101 LEU A CA 1
ATOM 830 C C . LEU A 1 101 ? -2.422 10.080 -4.756 1.00 96.25 101 LEU A C 1
ATOM 832 O O . LEU A 1 101 ? -1.404 9.748 -4.149 1.00 96.25 101 LEU A O 1
ATOM 836 N N . TRP A 1 102 ? -2.962 9.360 -5.733 1.00 97.94 102 TRP A N 1
ATOM 837 C CA . TRP A 1 102 ? -2.419 8.108 -6.240 1.00 97.94 102 TRP A CA 1
ATOM 838 C C . TRP A 1 102 ? -1.880 8.314 -7.647 1.00 97.94 102 TRP A C 1
ATOM 840 O O . TRP A 1 102 ? -2.519 8.960 -8.477 1.00 97.94 102 TRP A O 1
ATOM 850 N N . LYS A 1 103 ? -0.687 7.784 -7.905 1.00 97.81 103 LYS A N 1
ATOM 851 C CA . LYS A 1 103 ? -0.030 7.857 -9.210 1.00 97.81 103 LYS A CA 1
ATOM 852 C C . LYS A 1 103 ? 0.215 6.452 -9.729 1.00 97.81 103 LYS A C 1
ATOM 854 O O . LYS A 1 103 ? 0.626 5.580 -8.965 1.00 97.81 103 LYS A O 1
ATOM 859 N N . THR A 1 104 ? -0.006 6.265 -11.022 1.00 97.38 104 THR A N 1
ATOM 860 C CA . THR A 1 104 ? 0.220 5.010 -11.738 1.00 97.38 104 THR A CA 1
ATOM 861 C C . THR A 1 104 ? 1.117 5.256 -12.940 1.00 97.38 104 THR A C 1
ATOM 863 O O . THR A 1 104 ? 1.002 6.282 -13.612 1.00 97.38 104 THR A O 1
ATOM 866 N N . TRP A 1 105 ? 1.999 4.303 -13.213 1.00 96.81 105 TRP A N 1
ATOM 867 C CA . TRP A 1 105 ? 2.917 4.330 -14.344 1.00 96.81 105 TRP A CA 1
ATOM 868 C C . TRP A 1 105 ? 2.715 3.069 -15.173 1.00 96.81 105 TRP A C 1
ATOM 870 O O . TRP A 1 105 ? 2.757 1.946 -14.661 1.00 96.81 105 TRP A O 1
ATOM 880 N N . HIS A 1 106 ? 2.491 3.264 -16.466 1.00 90.88 106 HIS A N 1
ATOM 881 C CA . HIS A 1 106 ? 2.355 2.175 -17.421 1.00 90.88 106 HIS A CA 1
ATOM 882 C C . HIS A 1 106 ? 3.722 1.823 -17.999 1.00 90.88 106 HIS A C 1
ATOM 884 O O . HIS A 1 106 ? 4.586 2.688 -18.143 1.00 90.88 106 HIS A O 1
ATOM 890 N N . TRP A 1 107 ? 3.910 0.541 -18.302 1.00 81.56 107 TRP A N 1
ATOM 891 C CA . TRP A 1 107 ? 5.025 0.104 -19.129 1.00 81.56 107 TRP A CA 1
ATOM 892 C C . TRP A 1 107 ? 4.874 0.714 -20.534 1.00 81.56 107 TRP A C 1
ATOM 894 O O . TRP A 1 107 ? 3.752 0.786 -21.038 1.00 81.56 107 TRP A O 1
ATOM 904 N N . ASN A 1 108 ? 5.979 1.175 -21.127 1.00 72.62 108 ASN A N 1
ATOM 905 C CA . ASN A 1 108 ? 6.006 1.732 -22.486 1.00 72.62 108 ASN A CA 1
ATOM 906 C C . ASN A 1 108 ? 6.032 0.643 -23.558 1.00 72.62 108 ASN A C 1
ATOM 908 O O . ASN A 1 108 ? 6.778 -0.346 -23.372 1.00 72.62 108 ASN A O 1
#

Sequence (108 aa):
MSTSKFSFLQFGLFIFLFGSFAIPNLKKRITDKEYRYEFYTTQKEVSAKQDRLYYWFKGGAIHSSEYGVSGELLDGEFEKFYLSNQLAEKGVFKKGLKDGLWKTWHWN

pLDDT: mean 82.93, std 19.52, range [37.34, 98.56]

Secondary structure (DSSP, 8-state):
-PPPPP--------------S---SEEEEEE-SSEEEEEEEE-----PPTT--EEEEETTEEEEESS---SEEEEEEEEEEETTS-EEEEEEEETTEEEEEEEE----

Radius of gyration: 22.14 Å; chains: 1; bounding box: 65×60×54 Å